Protein AF-A0A135VMW1-F1 (afdb_monomer_lite)

Structure (mmCIF, N/CA/C/O backbone):
data_AF-A0A135VMW1-F1
#
_entry.id   AF-A0A135VMW1-F1
#
loop_
_atom_site.group_PDB
_atom_site.id
_atom_site.type_symbol
_atom_site.label_atom_id
_atom_site.label_alt_id
_atom_site.label_comp_id
_atom_site.label_asym_id
_atom_site.label_entity_id
_atom_site.label_seq_id
_atom_site.pdbx_PDB_ins_code
_atom_site.Cartn_x
_atom_site.Cartn_y
_atom_site.Cartn_z
_atom_site.occupancy
_atom_site.B_iso_or_equiv
_atom_site.auth_seq_id
_atom_site.auth_comp_id
_atom_site.auth_asym_id
_atom_site.auth_atom_id
_atom_site.pdbx_PDB_model_num
ATOM 1 N N . MET A 1 1 ? 8.108 30.222 -3.211 1.00 45.97 1 MET A N 1
ATOM 2 C CA . MET A 1 1 ? 7.448 31.534 -3.370 1.00 45.97 1 MET A CA 1
ATOM 3 C C . MET A 1 1 ? 8.088 32.560 -2.421 1.00 45.97 1 MET A C 1
ATOM 5 O O . MET A 1 1 ? 7.438 32.997 -1.490 1.00 45.97 1 MET A O 1
ATOM 9 N N . ILE A 1 2 ? 9.378 32.890 -2.606 1.00 45.50 2 ILE A N 1
ATOM 10 C CA . ILE A 1 2 ? 10.093 33.944 -1.833 1.00 45.50 2 ILE A CA 1
ATOM 11 C C . ILE A 1 2 ? 11.078 34.734 -2.731 1.00 45.50 2 ILE A C 1
ATOM 13 O O . ILE A 1 2 ? 11.345 35.900 -2.481 1.00 45.50 2 ILE A O 1
ATOM 17 N N . VAL A 1 3 ? 11.539 34.173 -3.856 1.00 48.97 3 VAL A N 1
ATOM 18 C CA . VAL A 1 3 ? 12.518 34.839 -4.747 1.00 48.97 3 VAL A CA 1
ATOM 19 C C . VAL A 1 3 ? 11.917 35.987 -5.585 1.00 48.97 3 VAL A C 1
ATOM 21 O O . VAL A 1 3 ? 12.643 36.843 -6.074 1.00 48.97 3 VAL A O 1
ATOM 24 N N . ALA A 1 4 ? 10.589 36.066 -5.714 1.00 48.94 4 ALA A N 1
ATOM 25 C CA . ALA A 1 4 ? 9.924 37.081 -6.540 1.00 48.94 4 ALA A CA 1
ATOM 26 C C . ALA A 1 4 ? 9.777 38.464 -5.870 1.00 48.94 4 ALA A C 1
ATOM 28 O O . ALA A 1 4 ? 9.362 39.408 -6.533 1.00 48.94 4 ALA A O 1
ATOM 29 N N . LEU A 1 5 ? 10.104 38.606 -4.579 1.00 48.31 5 LEU A N 1
ATOM 30 C CA . LEU A 1 5 ? 9.781 39.821 -3.821 1.00 48.31 5 LEU A CA 1
ATOM 31 C C . LEU A 1 5 ? 10.887 40.901 -3.827 1.00 48.31 5 LEU A C 1
ATOM 33 O O . LEU A 1 5 ? 10.679 41.953 -3.237 1.00 48.31 5 LEU A O 1
ATOM 37 N N . ILE A 1 6 ? 12.056 40.677 -4.457 1.00 52.91 6 ILE A N 1
ATOM 38 C CA . ILE A 1 6 ? 13.239 41.554 -4.252 1.00 52.91 6 ILE A CA 1
ATOM 39 C C . ILE A 1 6 ? 13.771 42.267 -5.518 1.00 52.91 6 ILE A C 1
ATOM 41 O O . ILE A 1 6 ? 14.641 43.120 -5.400 1.00 52.91 6 ILE A O 1
ATOM 45 N N . ALA A 1 7 ? 13.254 42.048 -6.732 1.00 50.94 7 ALA A N 1
ATOM 46 C CA . ALA A 1 7 ? 13.868 42.667 -7.925 1.00 50.94 7 ALA A CA 1
ATOM 47 C C . ALA A 1 7 ? 12.869 43.332 -8.891 1.00 50.94 7 ALA A C 1
ATOM 49 O O . ALA A 1 7 ? 12.600 42.784 -9.959 1.00 50.94 7 ALA A O 1
ATOM 50 N N . PRO A 1 8 ? 12.350 44.538 -8.591 1.00 49.66 8 PRO A N 1
ATOM 51 C CA . PRO A 1 8 ? 11.432 45.253 -9.476 1.00 49.66 8 PRO A CA 1
ATOM 52 C C . PRO A 1 8 ? 12.152 46.022 -10.607 1.00 49.66 8 PRO A C 1
ATOM 54 O O . PRO A 1 8 ? 11.730 47.119 -10.956 1.00 49.66 8 PRO A O 1
ATOM 57 N N . GLY A 1 9 ? 13.249 45.507 -11.187 1.00 54.25 9 GLY A N 1
ATOM 58 C CA . GLY A 1 9 ? 14.048 46.349 -12.094 1.00 54.25 9 GLY A CA 1
ATOM 59 C C . GLY A 1 9 ? 15.089 45.721 -13.019 1.00 54.25 9 GLY A C 1
ATOM 60 O O . GLY A 1 9 ? 15.907 46.469 -13.542 1.00 54.25 9 GLY A O 1
ATOM 61 N N . ILE A 1 10 ? 15.100 44.403 -13.261 1.00 57.44 10 ILE A N 1
ATOM 62 C CA . ILE A 1 10 ? 16.046 43.812 -14.230 1.00 57.44 10 ILE A CA 1
ATOM 63 C C . ILE A 1 10 ? 15.270 43.282 -15.448 1.00 57.44 10 ILE A C 1
ATOM 65 O O . ILE A 1 10 ? 14.744 42.168 -15.390 1.00 57.44 10 ILE A O 1
ATOM 69 N N . PRO A 1 11 ? 15.196 44.039 -16.562 1.00 57.66 11 PRO A N 1
ATOM 70 C CA . PRO A 1 11 ? 14.411 43.664 -17.743 1.00 57.66 11 PRO A CA 1
ATOM 71 C C . PRO A 1 11 ? 14.854 42.330 -18.362 1.00 57.66 11 PRO A C 1
ATOM 73 O O . PRO A 1 11 ? 14.041 41.647 -18.970 1.00 57.66 11 PRO A O 1
ATOM 76 N N . LEU A 1 12 ? 16.102 41.903 -18.133 1.00 56.31 12 LEU A N 1
ATOM 77 C CA . LEU A 1 12 ? 16.615 40.602 -18.577 1.00 56.31 12 LEU A CA 1
ATOM 78 C C . LEU A 1 12 ? 15.884 39.405 -17.940 1.00 56.31 12 LEU A C 1
ATOM 80 O O . LEU A 1 12 ? 15.684 38.386 -18.598 1.00 56.31 12 LEU A O 1
ATOM 84 N N . ILE A 1 13 ? 15.480 39.512 -16.669 1.00 56.78 13 ILE A N 1
ATOM 85 C CA . ILE A 1 13 ? 14.838 38.404 -15.944 1.00 56.78 13 ILE A CA 1
ATOM 86 C C . ILE A 1 13 ? 13.433 38.161 -16.500 1.00 56.78 13 ILE A C 1
ATOM 88 O O . ILE A 1 13 ? 13.053 37.011 -16.698 1.00 56.78 13 ILE A O 1
ATOM 92 N N . GLY A 1 14 ? 12.693 39.223 -16.833 1.00 58.22 14 GLY A N 1
ATOM 93 C CA . GLY A 1 14 ? 11.366 39.115 -17.445 1.00 58.22 14 GLY A CA 1
ATOM 94 C C . GLY A 1 14 ? 11.384 38.440 -18.820 1.00 58.22 14 GLY A C 1
ATOM 95 O O . GLY A 1 14 ? 10.471 37.685 -19.139 1.00 58.22 14 GLY A O 1
ATOM 96 N N . THR A 1 15 ? 12.443 38.648 -19.608 1.00 63.88 15 THR A N 1
ATOM 97 C CA . THR A 1 15 ? 12.572 38.066 -20.955 1.00 63.88 15 THR A CA 1
ATOM 98 C C . THR A 1 15 ? 13.029 36.608 -20.933 1.00 63.88 15 THR A C 1
ATOM 100 O O . THR A 1 15 ? 12.641 35.835 -21.803 1.00 63.88 15 THR A O 1
ATOM 103 N N . ILE A 1 16 ? 13.850 36.216 -19.952 1.00 65.31 16 ILE A N 1
ATOM 104 C CA . ILE A 1 16 ? 14.444 34.869 -19.870 1.00 65.31 16 ILE A CA 1
ATOM 105 C C . ILE A 1 16 ? 13.581 33.919 -19.017 1.00 65.31 16 ILE A C 1
ATOM 107 O O . ILE A 1 16 ? 13.552 32.711 -19.266 1.00 65.31 16 ILE A O 1
ATOM 111 N N . ALA A 1 17 ? 12.820 34.450 -18.053 1.00 63.28 17 ALA A N 1
ATOM 112 C CA . ALA A 1 17 ? 11.949 33.673 -17.168 1.00 63.28 17 ALA A CA 1
ATOM 113 C C . ALA A 1 17 ? 10.964 32.722 -17.885 1.00 63.28 17 ALA A C 1
ATOM 115 O O . ALA A 1 17 ? 10.832 31.589 -17.418 1.00 63.2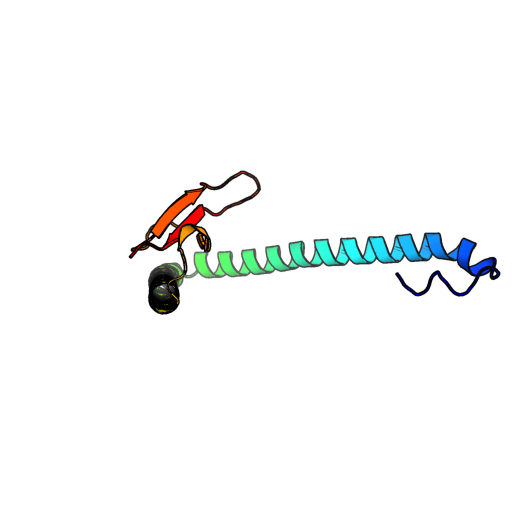8 17 ALA A O 1
ATOM 116 N N . PRO A 1 18 ? 10.313 33.088 -19.010 1.00 71.31 18 PRO A N 1
ATOM 117 C CA . PRO A 1 18 ? 9.408 32.181 -19.718 1.00 71.31 18 PRO A CA 1
ATOM 118 C C . PRO A 1 18 ? 10.132 30.942 -20.259 1.00 71.31 18 PRO A C 1
ATOM 120 O O . PRO A 1 18 ? 9.629 29.827 -20.148 1.00 71.31 18 PRO A O 1
ATOM 123 N N . TYR A 1 19 ? 11.348 31.116 -20.782 1.00 75.88 19 TYR A N 1
ATOM 124 C CA . TYR A 1 19 ? 12.148 30.019 -21.327 1.00 75.88 19 TYR A CA 1
ATOM 125 C C . TYR A 1 19 ? 12.639 29.074 -20.226 1.00 75.88 19 TYR A C 1
ATOM 127 O O . TYR A 1 19 ? 12.559 27.856 -20.379 1.00 75.88 19 TYR A O 1
ATOM 135 N N . ILE A 1 20 ? 13.069 29.619 -19.083 1.00 74.44 20 ILE A N 1
ATOM 136 C CA . ILE A 1 20 ? 13.451 28.817 -17.910 1.00 74.44 20 ILE A CA 1
ATOM 137 C C . ILE A 1 20 ? 12.252 28.011 -17.396 1.00 74.44 20 ILE A C 1
ATOM 139 O O . ILE A 1 20 ? 12.392 26.838 -17.053 1.00 74.44 20 ILE A O 1
ATOM 143 N N . MET A 1 21 ? 11.062 28.615 -17.383 1.00 70.75 21 MET A N 1
ATOM 144 C CA . MET A 1 21 ? 9.834 27.958 -16.942 1.00 70.75 21 MET A CA 1
ATOM 145 C C . MET A 1 21 ? 9.455 26.781 -17.852 1.00 70.75 21 MET A C 1
ATOM 147 O O . MET A 1 21 ? 9.112 25.712 -17.351 1.00 70.75 21 MET A O 1
ATOM 151 N N . ILE A 1 22 ? 9.590 26.939 -19.173 1.00 77.12 22 ILE A N 1
ATOM 152 C CA . ILE A 1 22 ? 9.347 25.868 -20.152 1.00 77.12 22 ILE A CA 1
ATOM 153 C C . ILE A 1 22 ? 10.326 24.706 -19.948 1.00 77.12 22 ILE A C 1
ATOM 155 O O . ILE A 1 22 ? 9.908 23.549 -19.918 1.00 77.12 22 ILE A O 1
ATOM 159 N N . VAL A 1 23 ? 11.616 24.995 -19.761 1.00 78.81 23 VAL A N 1
ATOM 160 C CA . VAL A 1 23 ? 12.639 23.960 -19.536 1.00 78.81 23 VAL A CA 1
ATOM 161 C C . VAL A 1 23 ? 12.398 23.219 -18.220 1.00 78.81 23 VAL A C 1
ATOM 163 O O . VAL A 1 23 ? 12.452 21.990 -18.190 1.00 78.81 23 VAL A O 1
ATOM 166 N N . ALA A 1 24 ? 12.071 23.937 -17.142 1.00 72.81 24 ALA A N 1
ATOM 167 C CA . ALA A 1 24 ? 11.750 23.331 -15.852 1.00 72.81 24 ALA A CA 1
ATOM 168 C C . ALA A 1 24 ? 10.501 22.435 -15.931 1.00 72.81 24 ALA A C 1
ATOM 170 O O . ALA A 1 24 ? 10.489 21.331 -15.385 1.00 72.81 24 ALA A O 1
ATOM 171 N N . PHE A 1 25 ? 9.471 22.873 -16.658 1.00 77.12 25 PHE A N 1
ATOM 172 C CA . PHE A 1 25 ? 8.253 22.096 -16.872 1.00 77.12 25 PHE A CA 1
ATOM 173 C C . PHE A 1 25 ? 8.509 20.841 -17.720 1.00 77.12 25 PHE A C 1
ATOM 175 O O . PHE A 1 25 ? 8.046 19.754 -17.374 1.00 77.12 25 PHE A O 1
ATOM 182 N N . ALA A 1 26 ? 9.312 20.955 -18.780 1.00 76.81 26 ALA A N 1
ATOM 183 C CA . ALA A 1 26 ? 9.716 19.819 -19.604 1.00 76.81 26 ALA A CA 1
ATOM 184 C C . ALA A 1 26 ? 10.539 18.796 -18.802 1.00 76.81 26 ALA A C 1
ATOM 186 O O . ALA A 1 26 ? 10.264 17.600 -18.868 1.00 76.81 26 ALA A O 1
ATOM 187 N N . ALA A 1 27 ? 11.493 19.253 -17.987 1.00 77.38 27 ALA A N 1
ATOM 188 C CA . ALA A 1 27 ? 12.281 18.387 -17.113 1.00 77.38 27 ALA A CA 1
ATOM 189 C C . ALA A 1 27 ? 11.406 17.661 -16.077 1.00 77.38 27 ALA A C 1
ATOM 191 O O . ALA A 1 27 ? 11.590 16.467 -15.839 1.00 77.38 27 ALA A O 1
ATOM 192 N N . MET A 1 28 ? 10.412 18.349 -15.508 1.00 76.44 28 MET A N 1
ATOM 193 C CA . MET A 1 28 ? 9.438 17.752 -14.592 1.00 76.44 28 MET A CA 1
ATOM 194 C C . MET A 1 28 ? 8.611 16.653 -15.277 1.00 76.44 28 MET A C 1
ATOM 196 O O . MET A 1 28 ? 8.458 15.566 -14.719 1.00 76.44 28 MET A O 1
ATOM 200 N N . ILE A 1 29 ? 8.116 16.902 -16.495 1.00 75.94 29 ILE A N 1
ATOM 201 C CA . ILE A 1 29 ? 7.363 15.912 -17.281 1.00 75.94 29 ILE A CA 1
ATOM 202 C C . ILE A 1 29 ? 8.240 14.705 -17.624 1.00 75.94 29 ILE A C 1
ATOM 204 O O . ILE A 1 29 ? 7.810 13.568 -17.443 1.00 75.94 29 ILE A O 1
ATOM 208 N N . ILE A 1 30 ? 9.478 14.928 -18.067 1.00 74.44 30 ILE A N 1
ATOM 209 C CA . ILE A 1 30 ? 10.424 13.850 -18.383 1.00 74.44 30 ILE A CA 1
ATOM 210 C C . ILE A 1 30 ? 10.752 13.030 -17.129 1.00 74.44 30 ILE A C 1
ATOM 212 O O . ILE A 1 30 ? 10.799 11.806 -17.208 1.00 74.44 30 ILE A O 1
ATOM 216 N N . GLY A 1 31 ? 10.916 13.663 -15.964 1.00 65.19 31 GLY A N 1
ATOM 217 C CA . GLY A 1 31 ? 11.118 12.959 -14.694 1.00 65.19 31 GLY A CA 1
ATOM 218 C C . GLY A 1 31 ? 9.916 12.094 -14.294 1.00 65.19 31 GLY A C 1
ATOM 219 O O . GLY A 1 31 ? 10.082 10.937 -13.902 1.00 65.19 31 GLY A O 1
ATOM 220 N N . LEU A 1 32 ? 8.699 12.621 -14.459 1.00 69.00 32 LEU A N 1
ATOM 221 C CA . LEU A 1 32 ? 7.449 11.891 -14.220 1.00 69.00 32 LEU A CA 1
ATOM 222 C C . LEU A 1 32 ? 7.292 10.691 -15.164 1.00 69.00 32 LEU A C 1
ATOM 224 O O . LEU A 1 32 ? 7.015 9.578 -14.714 1.00 69.00 32 LEU A O 1
ATOM 228 N N . LEU A 1 33 ? 7.520 10.896 -16.462 1.00 68.88 33 LEU A N 1
ATOM 229 C CA . LEU A 1 33 ? 7.430 9.846 -17.478 1.00 68.88 33 LEU A CA 1
ATOM 230 C C . LEU A 1 33 ? 8.559 8.816 -17.346 1.00 68.88 33 LEU A C 1
ATOM 232 O O . LEU A 1 33 ? 8.327 7.622 -17.524 1.00 68.88 33 LEU A O 1
ATOM 236 N N . GLY A 1 34 ? 9.765 9.248 -16.975 1.00 67.12 34 GLY A N 1
ATOM 237 C CA . GLY A 1 34 ? 10.914 8.378 -16.732 1.00 67.12 34 GLY A CA 1
ATOM 238 C C . GLY A 1 34 ? 10.649 7.384 -15.605 1.00 67.12 34 GLY A C 1
ATOM 239 O O . GLY A 1 34 ? 10.916 6.193 -15.761 1.00 67.12 34 GLY A O 1
ATOM 240 N N . ARG A 1 35 ? 10.019 7.835 -14.512 1.00 61.00 35 ARG A N 1
ATOM 241 C CA . ARG A 1 35 ? 9.576 6.949 -13.424 1.00 61.00 35 ARG A CA 1
ATOM 242 C C . ARG A 1 35 ? 8.583 5.892 -13.917 1.00 61.00 35 ARG A C 1
ATOM 244 O O . ARG A 1 35 ? 8.662 4.742 -13.492 1.00 61.00 35 ARG A O 1
ATOM 251 N N . PHE A 1 36 ? 7.695 6.261 -14.839 1.00 64.94 36 PHE A N 1
ATOM 252 C CA . PHE A 1 36 ? 6.707 5.351 -15.419 1.00 64.94 36 PHE A CA 1
ATOM 253 C C . PHE A 1 36 ? 7.351 4.304 -16.343 1.00 64.94 36 PHE A C 1
ATOM 255 O O . PHE A 1 36 ? 7.064 3.115 -16.227 1.00 64.94 36 PHE A O 1
ATOM 262 N N . LEU A 1 37 ? 8.270 4.721 -17.220 1.00 67.31 37 LEU A N 1
ATOM 263 C CA . LEU A 1 37 ? 8.949 3.828 -18.168 1.00 67.31 37 LEU A CA 1
ATOM 264 C C . LEU A 1 37 ? 9.924 2.868 -17.478 1.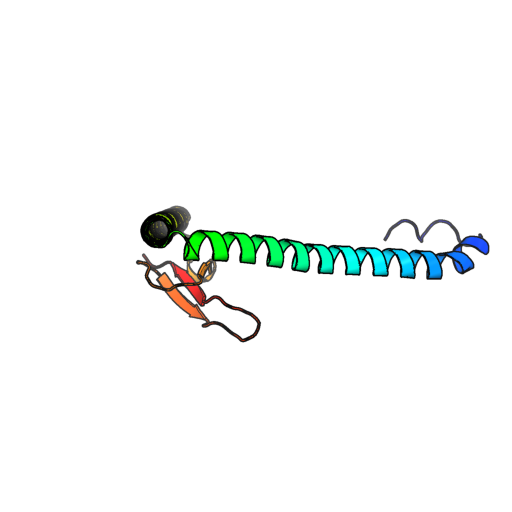00 67.31 37 LEU A C 1
ATOM 266 O O . LEU A 1 37 ? 9.957 1.681 -17.807 1.00 67.31 37 LEU A O 1
ATOM 270 N N . ILE A 1 38 ? 10.696 3.363 -16.508 1.00 66.81 38 ILE A N 1
ATOM 271 C CA . ILE A 1 38 ? 11.617 2.536 -15.721 1.00 66.81 38 ILE A CA 1
ATOM 272 C C . ILE A 1 38 ? 10.817 1.549 -14.868 1.00 66.81 38 ILE A C 1
ATOM 274 O O . ILE A 1 38 ? 11.120 0.357 -14.880 1.00 66.81 38 ILE A O 1
ATOM 278 N N . GLY A 1 39 ? 9.744 2.012 -14.216 1.00 60.91 39 GLY A N 1
ATOM 279 C CA . GLY A 1 39 ? 8.829 1.149 -13.469 1.00 60.91 39 GLY A CA 1
ATOM 280 C C . GLY A 1 39 ? 8.226 0.046 -14.339 1.00 60.91 39 GLY A C 1
ATOM 281 O O . GLY A 1 39 ? 8.272 -1.120 -13.963 1.00 60.91 39 GLY A O 1
ATOM 282 N N . ALA A 1 40 ? 7.759 0.379 -15.546 1.00 69.38 40 ALA A N 1
ATOM 283 C CA . ALA A 1 40 ? 7.190 -0.590 -16.484 1.00 69.38 40 ALA A CA 1
ATOM 284 C C . ALA A 1 40 ? 8.214 -1.606 -17.020 1.00 69.38 40 ALA A C 1
ATOM 286 O O . ALA A 1 40 ? 7.846 -2.728 -17.368 1.00 69.38 40 ALA A O 1
ATOM 287 N N . ARG A 1 41 ? 9.494 -1.230 -17.131 1.00 73.06 41 ARG A N 1
ATOM 288 C CA . ARG A 1 41 ? 10.565 -2.156 -17.528 1.00 73.06 41 ARG A CA 1
ATOM 289 C C . ARG A 1 41 ? 10.932 -3.103 -16.390 1.00 73.06 41 ARG A C 1
ATOM 291 O O . ARG A 1 41 ? 11.096 -4.293 -16.628 1.00 73.06 41 ARG A O 1
ATOM 298 N N . ILE A 1 42 ? 11.022 -2.584 -15.167 1.00 67.00 42 ILE A N 1
ATOM 299 C CA . ILE A 1 42 ? 11.265 -3.393 -13.970 1.00 67.00 42 ILE A CA 1
ATOM 300 C C . ILE A 1 42 ? 10.109 -4.378 -13.763 1.00 67.00 42 ILE A C 1
ATOM 302 O O . ILE A 1 42 ? 10.365 -5.563 -13.599 1.00 67.00 42 ILE A O 1
ATOM 306 N N . ALA A 1 43 ? 8.858 -3.918 -13.860 1.00 63.03 43 ALA A N 1
ATOM 307 C CA . ALA A 1 43 ? 7.675 -4.771 -13.74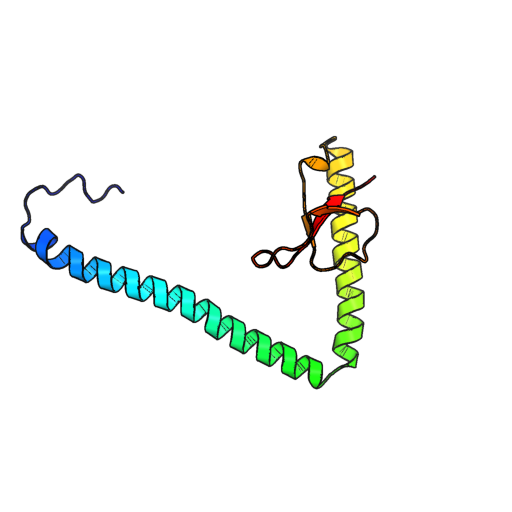6 1.00 63.03 43 ALA A CA 1
ATOM 308 C C . ALA A 1 43 ? 7.692 -5.922 -14.764 1.00 63.03 43 ALA A C 1
ATOM 310 O O . ALA A 1 43 ? 7.529 -7.069 -14.372 1.00 63.03 43 ALA A O 1
ATOM 311 N N . ARG A 1 44 ? 8.004 -5.640 -16.038 1.00 74.88 44 ARG A N 1
ATOM 312 C CA . ARG A 1 44 ? 8.134 -6.676 -17.078 1.00 74.88 44 ARG A CA 1
ATOM 313 C C . ARG A 1 44 ? 9.244 -7.687 -16.802 1.00 74.88 44 ARG A C 1
ATOM 315 O O . ARG A 1 44 ? 9.072 -8.868 -17.069 1.00 74.88 44 ARG A O 1
ATOM 322 N N . ASN A 1 45 ? 10.383 -7.240 -16.278 1.00 70.50 45 ASN A N 1
ATOM 323 C CA . ASN A 1 45 ? 11.472 -8.152 -15.923 1.00 70.50 45 ASN A CA 1
ATOM 324 C C . ASN A 1 45 ? 11.089 -9.052 -14.741 1.00 70.50 45 ASN A C 1
ATOM 326 O O . ASN A 1 45 ? 11.453 -10.223 -14.720 1.00 70.50 45 ASN A O 1
ATOM 330 N N . ILE A 1 46 ? 10.361 -8.500 -13.768 1.00 66.81 46 ILE A N 1
ATOM 331 C CA . ILE A 1 46 ? 9.834 -9.251 -12.628 1.00 66.81 46 ILE A CA 1
ATOM 332 C C . ILE A 1 46 ? 8.819 -10.293 -13.117 1.00 66.81 46 ILE A C 1
ATOM 334 O O . ILE A 1 46 ? 8.929 -11.458 -12.754 1.00 66.81 46 ILE A O 1
ATOM 338 N N . GLU A 1 47 ? 7.881 -9.892 -13.973 1.00 71.00 47 GLU A N 1
ATOM 339 C CA . GLU A 1 47 ? 6.864 -10.769 -14.564 1.00 71.00 47 GLU A CA 1
ATOM 340 C C . GLU A 1 47 ? 7.508 -11.915 -15.358 1.00 71.00 47 GLU A C 1
ATOM 342 O O . GLU A 1 47 ? 7.266 -13.079 -15.062 1.00 71.00 47 GLU A O 1
ATOM 347 N N . SER A 1 48 ? 8.461 -11.602 -16.243 1.00 79.31 48 SER A N 1
ATOM 348 C CA . SER A 1 48 ? 9.198 -12.607 -17.020 1.00 79.31 48 SER A CA 1
ATOM 349 C C . SER A 1 48 ? 9.999 -13.591 -16.161 1.00 79.31 48 SER A C 1
ATOM 351 O O . SER A 1 48 ? 10.192 -14.734 -16.571 1.00 79.31 48 SER A O 1
ATOM 353 N N . TYR A 1 49 ? 10.504 -13.163 -15.001 1.00 71.81 49 TYR A N 1
ATOM 354 C CA . TYR A 1 49 ? 11.199 -14.053 -14.072 1.00 71.81 49 TYR A CA 1
ATOM 355 C C . TYR A 1 49 ? 10.230 -15.034 -13.402 1.00 71.81 49 TYR A C 1
ATOM 357 O O . TYR A 1 49 ? 10.572 -16.205 -13.234 1.00 71.81 49 TYR A O 1
ATOM 365 N N . PHE A 1 50 ? 9.030 -14.570 -13.041 1.00 66.38 50 PHE A N 1
ATOM 366 C CA . PHE A 1 50 ? 8.004 -15.407 -12.420 1.00 66.38 50 PHE A CA 1
ATOM 367 C C . PHE A 1 50 ? 7.339 -16.359 -13.416 1.00 66.38 50 PHE A C 1
ATOM 369 O O . PHE A 1 50 ? 7.149 -17.522 -13.072 1.00 66.38 50 PHE A O 1
ATOM 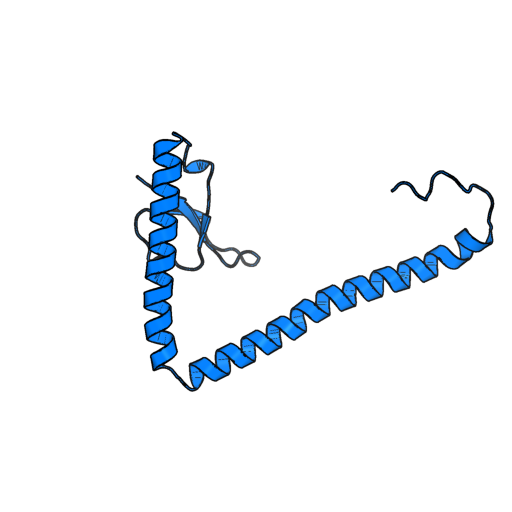376 N N . ASP A 1 51 ? 7.116 -15.936 -14.662 1.00 75.75 51 ASP A N 1
ATOM 377 C CA . ASP A 1 51 ? 6.663 -16.828 -15.741 1.00 75.75 51 ASP A CA 1
ATOM 378 C C . ASP A 1 51 ? 7.631 -18.002 -15.954 1.00 75.75 51 ASP A C 1
ATOM 380 O O . ASP A 1 51 ? 7.220 -19.130 -16.224 1.00 75.75 51 ASP A O 1
ATOM 384 N N . ALA A 1 52 ? 8.935 -17.748 -15.807 1.00 80.69 52 ALA A N 1
ATOM 385 C CA . ALA A 1 52 ? 9.970 -18.768 -15.927 1.00 80.69 52 ALA A CA 1
ATOM 386 C C . ALA A 1 52 ? 10.128 -19.647 -14.668 1.00 80.69 52 ALA A C 1
ATOM 388 O O . ALA A 1 52 ? 10.745 -20.707 -14.755 1.00 80.69 52 ALA A O 1
ATOM 389 N N . ASN A 1 53 ? 9.603 -19.226 -13.509 1.00 75.31 53 ASN A N 1
ATOM 390 C CA . ASN A 1 53 ? 9.772 -19.902 -12.214 1.00 75.31 53 ASN A CA 1
ATOM 391 C C . ASN A 1 53 ? 8.444 -19.942 -11.424 1.00 75.31 53 ASN A C 1
ATOM 393 O O . ASN A 1 53 ? 8.319 -19.277 -10.389 1.00 75.31 53 ASN A O 1
ATOM 397 N N . PRO A 1 54 ? 7.449 -20.729 -11.870 1.00 70.94 54 PRO A N 1
ATOM 398 C CA . PRO A 1 54 ? 6.106 -20.735 -11.280 1.00 70.94 54 PRO A CA 1
ATOM 399 C C . PRO A 1 54 ? 6.070 -21.211 -9.816 1.00 70.94 54 PRO A C 1
ATOM 401 O O . PRO A 1 54 ? 5.252 -20.734 -9.031 1.00 70.94 54 PRO A O 1
ATOM 404 N N . GLU A 1 55 ? 6.988 -22.090 -9.402 1.00 71.88 55 GLU A N 1
ATOM 405 C CA . GLU A 1 55 ? 7.109 -22.538 -8.002 1.00 71.88 55 GLU A CA 1
ATOM 406 C C . GLU A 1 55 ? 7.503 -21.387 -7.057 1.00 71.88 55 GLU A C 1
ATOM 408 O O . GLU A 1 55 ? 6.977 -21.270 -5.950 1.00 71.88 55 GLU A O 1
ATOM 413 N N . ALA A 1 56 ? 8.362 -20.470 -7.520 1.00 62.94 56 ALA A N 1
ATOM 414 C CA . ALA A 1 56 ? 8.758 -19.284 -6.759 1.00 62.94 56 ALA A CA 1
ATOM 415 C C . ALA A 1 56 ? 7.614 -18.264 -6.620 1.00 62.94 56 ALA A C 1
ATOM 417 O O . ALA A 1 56 ? 7.625 -17.442 -5.704 1.00 62.94 56 ALA A O 1
ATOM 418 N N . GLN A 1 57 ? 6.627 -18.299 -7.519 1.00 64.56 57 GLN A N 1
ATOM 419 C CA . GLN A 1 57 ? 5.448 -17.442 -7.448 1.00 64.56 57 GLN A CA 1
ATOM 420 C C . GLN A 1 57 ? 4.465 -17.926 -6.374 1.00 64.56 57 GLN A C 1
ATOM 422 O O . GLN A 1 57 ? 3.934 -17.102 -5.634 1.00 64.56 57 GLN A O 1
ATOM 427 N N . GLN A 1 58 ? 4.254 -19.241 -6.255 1.00 62.88 58 GLN A N 1
ATOM 428 C CA . GLN A 1 58 ? 3.326 -19.820 -5.274 1.00 62.88 58 GLN A CA 1
ATOM 429 C C . GLN A 1 58 ? 3.821 -19.632 -3.837 1.00 62.88 58 GLN A C 1
ATOM 431 O O . GLN A 1 58 ? 3.102 -19.053 -3.024 1.00 62.88 58 GLN A O 1
ATOM 436 N N . LEU A 1 59 ? 5.079 -20.001 -3.561 1.00 59.56 59 LEU A N 1
ATOM 437 C CA . LEU A 1 59 ? 5.700 -19.837 -2.238 1.00 59.56 59 LEU A CA 1
ATOM 438 C C . LEU A 1 59 ? 5.646 -18.381 -1.758 1.00 59.56 59 LEU A C 1
ATOM 440 O O . LEU A 1 59 ? 5.317 -18.095 -0.611 1.00 59.56 59 LEU A O 1
ATOM 444 N N . ARG A 1 60 ? 5.891 -17.432 -2.666 1.00 68.00 60 ARG A N 1
ATOM 445 C CA . ARG A 1 60 ? 5.916 -16.008 -2.330 1.00 68.00 60 ARG A CA 1
ATOM 446 C C . ARG A 1 60 ? 4.527 -15.418 -2.091 1.00 68.00 60 ARG A C 1
ATOM 448 O O . ARG A 1 60 ? 4.424 -14.436 -1.364 1.00 68.00 60 ARG A O 1
ATOM 455 N N . ILE A 1 61 ? 3.473 -15.956 -2.708 1.00 70.50 61 ILE A N 1
ATOM 456 C CA . ILE A 1 61 ? 2.096 -15.493 -2.469 1.00 70.50 61 ILE A CA 1
ATOM 457 C C . ILE A 1 61 ? 1.640 -15.900 -1.068 1.00 70.50 61 ILE A 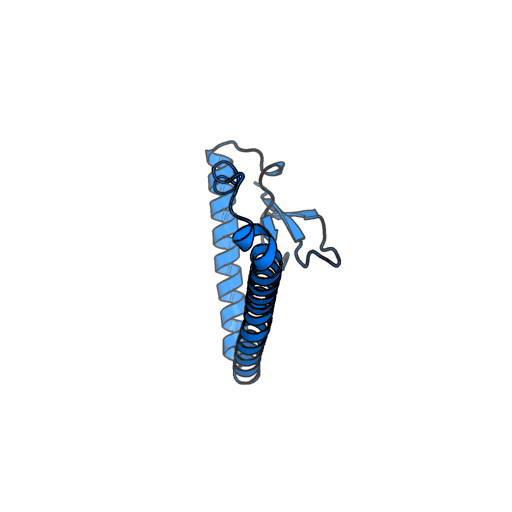C 1
ATOM 459 O O . ILE A 1 61 ? 1.045 -15.075 -0.377 1.00 70.50 61 ILE A O 1
ATOM 463 N N . GLU A 1 62 ? 1.952 -17.124 -0.640 1.00 76.62 62 GLU A N 1
ATOM 464 C CA . GLU A 1 62 ? 1.652 -17.605 0.714 1.00 76.62 62 GLU A CA 1
ATOM 465 C C . GLU A 1 62 ? 2.443 -16.820 1.766 1.00 76.62 62 GLU A C 1
ATOM 467 O O . GLU A 1 62 ? 1.847 -16.223 2.659 1.00 76.62 62 GLU A O 1
ATOM 472 N N . GLU A 1 63 ? 3.762 -16.682 1.592 1.00 76.06 63 GLU A N 1
ATOM 473 C CA . GLU A 1 63 ? 4.597 -15.877 2.496 1.00 76.06 63 GLU A CA 1
ATOM 474 C C . GLU A 1 63 ? 4.131 -14.416 2.570 1.00 76.06 63 GLU A C 1
ATOM 476 O O . GLU A 1 63 ? 4.061 -13.818 3.644 1.00 76.06 63 GLU A O 1
ATOM 481 N N . LEU A 1 64 ? 3.786 -13.813 1.427 1.00 78.19 64 LEU A N 1
ATOM 482 C CA . LEU A 1 64 ? 3.299 -12.436 1.390 1.00 78.19 64 LEU A CA 1
ATOM 483 C C . LEU A 1 64 ? 1.938 -12.302 2.077 1.00 78.19 64 LEU A C 1
ATOM 485 O O . LEU A 1 64 ? 1.687 -11.295 2.741 1.00 78.19 64 LEU A O 1
ATOM 489 N N . ARG A 1 65 ? 1.061 -13.299 1.925 1.00 84.94 65 ARG A N 1
ATOM 490 C CA . ARG A 1 65 ? -0.226 -13.341 2.618 1.00 84.94 65 ARG A CA 1
ATOM 491 C C . ARG A 1 65 ? -0.016 -13.358 4.128 1.00 84.94 65 ARG A C 1
ATOM 493 O O . ARG A 1 65 ? -0.628 -12.537 4.808 1.00 84.94 65 ARG A O 1
ATOM 500 N N . ASP A 1 66 ? 0.868 -14.215 4.624 1.00 85.94 66 ASP A N 1
ATOM 501 C CA . ASP A 1 66 ? 1.159 -14.335 6.054 1.00 85.94 66 ASP A CA 1
ATOM 502 C C . ASP A 1 66 ? 1.751 -13.046 6.626 1.00 85.94 66 ASP A C 1
ATOM 504 O O . ASP A 1 66 ? 1.340 -12.587 7.693 1.00 85.94 66 ASP A O 1
ATOM 508 N N . VAL A 1 67 ? 2.658 -12.399 5.886 1.00 80.31 67 VAL A N 1
ATOM 509 C CA . VAL A 1 67 ? 3.212 -11.097 6.282 1.00 80.31 67 VAL A CA 1
ATOM 510 C C . VAL A 1 67 ? 2.110 -10.042 6.371 1.00 80.31 67 VAL A C 1
ATOM 512 O O . VAL A 1 67 ? 2.031 -9.323 7.367 1.00 80.31 67 VAL A O 1
ATOM 515 N N . ILE A 1 68 ? 1.230 -9.954 5.370 1.00 83.00 68 ILE A N 1
ATOM 516 C CA . ILE A 1 68 ? 0.125 -8.985 5.381 1.00 83.00 68 ILE A CA 1
ATOM 517 C C . ILE A 1 68 ? -0.850 -9.285 6.529 1.00 83.00 68 ILE A C 1
ATOM 519 O O . ILE A 1 68 ? -1.269 -8.356 7.220 1.00 83.00 68 ILE A O 1
ATOM 523 N N . GLN A 1 69 ? -1.164 -10.556 6.790 1.00 92.25 69 GLN A N 1
ATOM 524 C CA . GLN A 1 69 ? -1.999 -10.952 7.926 1.00 92.25 69 GLN A CA 1
ATOM 525 C C . GLN A 1 69 ? -1.354 -10.568 9.266 1.00 92.25 69 GLN A C 1
ATOM 527 O O . GLN A 1 69 ? -2.038 -10.062 10.158 1.00 92.25 69 GLN A O 1
ATOM 532 N N . GLY A 1 70 ? -0.038 -10.749 9.398 1.00 86.69 70 GLY A N 1
ATOM 533 C CA . GLY A 1 70 ? 0.740 -10.281 10.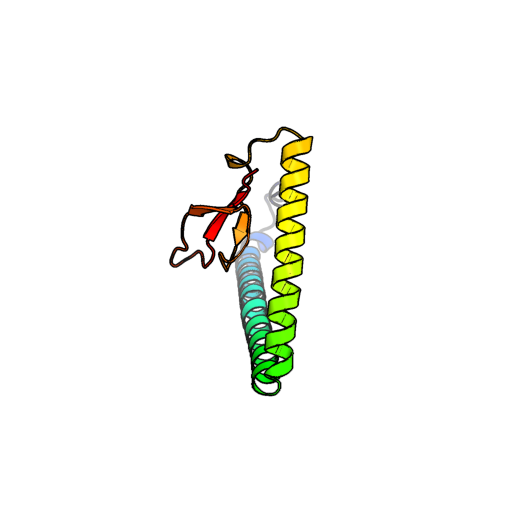544 1.00 86.69 70 GLY A CA 1
ATOM 534 C C . GLY A 1 70 ? 0.601 -8.773 10.756 1.00 86.69 70 GLY A C 1
ATOM 535 O O . GLY A 1 70 ? 0.257 -8.337 11.853 1.00 86.69 70 GLY A O 1
ATOM 536 N N . MET A 1 71 ? 0.751 -7.981 9.692 1.00 86.06 71 MET A N 1
ATOM 537 C CA . MET A 1 71 ? 0.590 -6.522 9.752 1.00 86.06 71 MET A CA 1
ATOM 538 C C . MET A 1 71 ? -0.838 -6.096 10.133 1.00 86.06 71 MET A C 1
ATOM 540 O O . MET A 1 71 ? -1.011 -5.150 10.900 1.00 86.06 71 MET A O 1
ATOM 544 N N . ILE A 1 72 ? -1.869 -6.789 9.634 1.00 90.62 72 ILE A N 1
ATOM 545 C CA . ILE A 1 72 ? -3.270 -6.539 10.020 1.00 90.62 72 ILE A CA 1
ATOM 546 C C . ILE A 1 72 ? -3.468 -6.812 11.515 1.00 90.62 72 ILE A C 1
ATOM 548 O O . ILE A 1 72 ? -4.093 -6.011 12.212 1.00 90.62 72 ILE A O 1
ATOM 552 N N . ASN A 1 73 ? -2.905 -7.908 12.027 1.00 92.50 73 ASN A N 1
ATOM 553 C CA . ASN A 1 73 ? -3.000 -8.267 13.440 1.00 92.50 73 ASN A CA 1
ATOM 554 C C . ASN A 1 73 ? -2.281 -7.258 14.347 1.00 92.50 73 ASN A C 1
ATOM 556 O O . ASN A 1 73 ? -2.825 -6.886 15.387 1.00 92.50 73 ASN A O 1
ATOM 560 N N . GLU A 1 74 ? -1.099 -6.783 13.950 1.00 86.31 74 GLU A N 1
ATOM 561 C CA . GLU A 1 74 ? -0.382 -5.723 14.666 1.00 86.31 74 GLU A CA 1
ATOM 562 C C . GLU A 1 74 ? -1.180 -4.419 14.677 1.00 86.31 74 GLU A C 1
ATOM 564 O O . GLU A 1 74 ? -1.363 -3.819 15.735 1.00 86.31 74 GLU A O 1
ATOM 569 N N . LEU A 1 75 ? -1.725 -4.007 13.527 1.00 88.38 75 LEU A N 1
ATOM 570 C CA . LEU A 1 75 ? -2.567 -2.816 13.442 1.00 88.38 75 LEU A CA 1
ATOM 571 C C . LEU A 1 75 ? -3.795 -2.941 14.347 1.00 88.38 75 LEU A C 1
ATOM 573 O O . LEU A 1 75 ? -4.119 -2.005 15.076 1.00 88.38 75 LEU A O 1
ATOM 577 N N . ARG A 1 76 ? -4.447 -4.107 14.357 1.00 91.31 76 ARG A N 1
ATOM 578 C CA . ARG A 1 76 ? -5.558 -4.390 15.269 1.00 91.31 76 ARG A CA 1
ATOM 579 C C . ARG A 1 76 ? -5.140 -4.213 16.723 1.00 91.31 76 ARG A C 1
ATOM 581 O O . ARG A 1 76 ? -5.843 -3.568 17.492 1.00 91.31 76 ARG A O 1
ATOM 588 N N . GLN A 1 77 ? -4.003 -4.786 17.106 1.00 90.62 77 GLN A N 1
ATOM 589 C CA . GLN A 1 77 ? -3.505 -4.687 18.471 1.00 90.62 77 GLN A CA 1
ATOM 590 C C . GLN A 1 77 ? -3.202 -3.236 18.852 1.00 90.62 77 GLN A C 1
ATOM 592 O O . GLN A 1 77 ? -3.559 -2.819 19.951 1.00 90.62 77 GLN A O 1
ATOM 597 N N . ILE A 1 78 ? -2.596 -2.464 17.947 1.00 89.12 78 ILE A N 1
ATOM 598 C CA . ILE A 1 78 ? -2.323 -1.040 18.156 1.00 89.12 78 ILE A CA 1
ATOM 599 C C . ILE A 1 78 ? -3.630 -0.289 18.398 1.00 89.12 78 ILE A C 1
ATOM 601 O O . ILE A 1 78 ? -3.746 0.342 19.441 1.00 89.12 78 ILE A O 1
ATOM 605 N N . LEU A 1 79 ? -4.620 -0.424 17.507 1.00 90.19 79 LEU A N 1
ATOM 606 C CA . LEU A 1 79 ? -5.917 0.257 17.628 1.00 90.19 79 LEU A CA 1
ATOM 607 C C . LEU A 1 79 ? -6.666 -0.138 18.907 1.00 90.19 79 LEU A C 1
ATOM 609 O O . LEU A 1 79 ? -7.275 0.702 19.565 1.00 90.19 79 LEU A O 1
ATOM 613 N N . TYR A 1 80 ? -6.593 -1.414 19.293 1.00 91.38 80 TYR A N 1
ATOM 614 C CA . TYR A 1 80 ? -7.197 -1.899 20.532 1.00 91.38 80 TYR A CA 1
ATOM 615 C C . TYR A 1 80 ? -6.541 -1.272 21.770 1.00 91.38 80 TYR A C 1
ATOM 617 O O . TYR A 1 80 ? -7.231 -0.831 22.689 1.00 91.38 80 TYR A O 1
ATOM 625 N N . VAL A 1 81 ? -5.205 -1.216 21.801 1.00 93.00 81 VAL A N 1
ATOM 626 C CA . VAL A 1 81 ? -4.436 -0.665 22.927 1.00 93.00 81 VAL A CA 1
ATOM 627 C C . VAL A 1 81 ? -4.560 0.857 23.003 1.00 93.00 81 VAL A C 1
ATOM 629 O O . VAL A 1 81 ? -4.666 1.396 24.104 1.00 93.00 81 VAL A O 1
ATOM 632 N N . SER A 1 82 ? -4.572 1.551 21.863 1.00 89.19 82 SER A N 1
ATOM 633 C CA . SER A 1 82 ? -4.747 3.006 21.798 1.00 89.19 82 SER A CA 1
ATOM 634 C C . SER A 1 82 ? -6.199 3.453 21.993 1.00 89.19 82 SER A C 1
ATOM 636 O O . SER A 1 82 ? -6.436 4.647 22.160 1.00 89.19 82 SER A O 1
ATOM 638 N N . GLN A 1 83 ? -7.157 2.514 22.025 1.00 90.81 83 GLN A N 1
ATOM 639 C CA . GLN A 1 83 ? -8.601 2.785 22.054 1.00 90.81 83 GLN A CA 1
ATOM 640 C C . GLN A 1 83 ? -9.060 3.680 20.889 1.00 90.81 83 GLN A C 1
ATOM 642 O O . GLN A 1 83 ? -10.016 4.447 21.012 1.00 90.81 83 GLN A O 1
ATOM 647 N N . GLU A 1 84 ? -8.369 3.587 19.754 1.00 87.88 84 GLU A N 1
ATOM 648 C CA . GLU A 1 84 ? -8.699 4.327 18.541 1.00 87.88 84 GLU A CA 1
ATOM 649 C C . GLU A 1 84 ? -9.847 3.651 17.783 1.00 87.88 84 GLU A C 1
ATOM 651 O O . GLU A 1 84 ? -10.013 2.429 17.804 1.00 87.88 84 GLU A O 1
ATOM 656 N N . ASN A 1 85 ? -10.665 4.455 17.100 1.00 87.56 85 ASN A N 1
ATOM 657 C CA . ASN A 1 85 ? -11.816 3.956 16.356 1.00 87.56 85 ASN A CA 1
ATOM 658 C C . ASN A 1 85 ? -11.379 3.411 14.982 1.00 87.56 85 ASN A C 1
ATOM 660 O O . ASN A 1 85 ? -10.985 4.210 14.133 1.00 87.56 85 ASN A O 1
ATOM 664 N N . PRO A 1 86 ? -11.531 2.106 14.677 1.00 87.38 86 PRO A N 1
ATOM 665 C CA . PRO A 1 86 ? -11.093 1.532 13.400 1.00 87.38 86 PRO A CA 1
ATOM 666 C C . PRO A 1 86 ? -11.705 2.178 12.152 1.00 87.38 86 PRO A C 1
ATOM 668 O O . PRO A 1 86 ? -11.134 2.083 11.067 1.00 87.38 86 PRO A O 1
ATOM 671 N N . GLU A 1 87 ? -12.860 2.838 12.276 1.00 88.62 87 GLU A N 1
ATOM 672 C CA . GLU A 1 87 ? -13.504 3.532 11.156 1.00 88.62 87 GLU A CA 1
ATOM 673 C C . GLU A 1 87 ? -12.698 4.733 10.644 1.00 88.62 87 GLU A C 1
ATOM 675 O O . GLU A 1 87 ? -12.823 5.107 9.475 1.00 88.62 87 GLU A O 1
ATOM 680 N N . GLU A 1 88 ? -11.836 5.303 11.486 1.00 88.75 88 GLU A N 1
ATOM 681 C CA . GLU A 1 88 ? -10.965 6.428 11.137 1.00 88.75 88 GLU A CA 1
ATOM 682 C C . GLU A 1 88 ? -9.640 5.966 10.500 1.00 88.75 88 GLU A C 1
ATOM 684 O O . GLU A 1 88 ? -8.950 6.758 9.855 1.00 88.75 88 GLU A O 1
ATOM 689 N N . HIS A 1 89 ? -9.321 4.668 10.583 1.00 87.25 89 HIS A N 1
ATOM 690 C CA . HIS A 1 89 ? -8.042 4.087 10.161 1.00 87.25 89 HIS A CA 1
ATOM 691 C C . HIS A 1 89 ? -8.227 3.066 9.029 1.00 87.25 89 HIS A C 1
ATOM 693 O O . HIS A 1 89 ? -7.991 1.867 9.179 1.00 87.25 89 HIS A O 1
ATOM 699 N N . LEU A 1 90 ? -8.656 3.555 7.860 1.00 90.19 90 LEU A N 1
ATOM 700 C CA . LEU A 1 90 ? -8.868 2.716 6.677 1.00 90.19 90 LEU A CA 1
ATOM 701 C C . LEU A 1 90 ? -7.549 2.288 6.018 1.00 90.19 90 LEU A C 1
ATOM 703 O O . LEU A 1 90 ? -6.671 3.113 5.762 1.00 90.19 90 LEU A O 1
ATOM 707 N N . VAL A 1 91 ? -7.468 1.018 5.625 1.00 89.94 91 VAL A N 1
ATOM 708 C CA . VAL A 1 91 ? -6.310 0.427 4.940 1.00 89.94 91 VAL A CA 1
ATOM 709 C C . VAL A 1 91 ? -6.674 0.053 3.505 1.00 89.94 91 VAL A C 1
ATOM 711 O O . VAL A 1 91 ? -7.768 -0.437 3.228 1.00 89.94 91 VAL A O 1
ATOM 714 N N . GLY A 1 92 ? -5.756 0.306 2.571 1.00 89.81 92 GLY A N 1
ATOM 715 C CA . GLY A 1 92 ? -5.892 -0.105 1.176 1.00 89.81 92 GLY A CA 1
ATOM 716 C C . GLY A 1 92 ? -5.347 -1.511 0.946 1.00 89.81 92 GLY A C 1
ATOM 717 O O . GLY A 1 92 ? -4.146 -1.710 1.102 1.00 89.81 92 GLY A O 1
ATOM 718 N N . LEU A 1 93 ? -6.188 -2.458 0.522 1.00 87.56 93 LEU A N 1
ATOM 719 C CA . LEU A 1 93 ? -5.779 -3.828 0.196 1.00 87.56 93 LEU A CA 1
ATOM 720 C C . LEU A 1 93 ? -6.130 -4.193 -1.249 1.00 87.56 93 LEU A C 1
ATOM 722 O O . LEU A 1 93 ? -7.194 -3.838 -1.761 1.00 87.56 93 LEU A O 1
ATOM 726 N N . GLY A 1 94 ? -5.224 -4.906 -1.921 1.00 83.19 94 GLY A N 1
ATOM 727 C CA . GLY A 1 94 ? -5.454 -5.426 -3.275 1.00 83.19 94 GLY A CA 1
ATOM 728 C C . GLY A 1 94 ? -6.299 -6.704 -3.298 1.00 83.19 94 GLY A C 1
ATOM 729 O O . GLY A 1 94 ? -7.045 -6.930 -4.247 1.00 83.19 94 GLY A O 1
ATOM 730 N N . LEU A 1 95 ? -6.212 -7.505 -2.235 1.00 86.19 95 LEU A N 1
ATOM 731 C CA . LEU A 1 95 ? -6.935 -8.762 -2.039 1.00 86.19 95 LEU A CA 1
ATOM 732 C C . LEU A 1 95 ? -7.725 -8.703 -0.726 1.00 86.19 95 LEU A C 1
ATOM 734 O O . LEU A 1 95 ? -7.412 -7.896 0.148 1.00 86.19 95 LEU A O 1
ATOM 738 N N . LEU A 1 96 ? -8.751 -9.543 -0.602 1.00 90.56 96 LEU A N 1
ATOM 739 C CA . LEU A 1 96 ? -9.654 -9.582 0.557 1.00 90.56 96 LEU A CA 1
ATOM 740 C C . LEU A 1 96 ? -9.554 -10.882 1.364 1.00 90.56 96 LEU A C 1
ATOM 742 O O . LEU A 1 96 ? -10.349 -11.092 2.271 1.00 90.56 96 LEU A O 1
ATOM 746 N N . ASP A 1 97 ? -8.609 -11.758 1.026 1.00 91.06 97 ASP A N 1
ATOM 747 C CA . ASP A 1 97 ? -8.438 -13.073 1.655 1.00 91.06 97 ASP A CA 1
ATOM 748 C C . ASP A 1 97 ? -7.624 -12.973 2.959 1.00 91.06 97 ASP A C 1
ATOM 750 O O . ASP A 1 97 ? -6.593 -13.625 3.135 1.00 91.06 97 ASP A O 1
ATOM 754 N N . TYR A 1 98 ? -8.062 -12.077 3.843 1.00 91.94 98 TYR A N 1
ATOM 755 C CA . TYR A 1 98 ? -7.457 -11.818 5.145 1.00 91.94 98 TYR A CA 1
ATOM 756 C C . TYR A 1 98 ? -8.526 -11.847 6.227 1.00 91.94 98 TYR A C 1
ATOM 758 O O . TYR A 1 98 ? -9.670 -11.445 6.003 1.00 91.94 98 TYR A O 1
ATOM 766 N N . ASP A 1 99 ? -8.132 -12.279 7.414 1.00 93.56 99 ASP A N 1
ATOM 767 C CA . ASP A 1 99 ? -9.007 -12.273 8.573 1.00 93.56 99 ASP A CA 1
ATOM 768 C C . ASP A 1 99 ? -9.089 -10.875 9.186 1.00 93.56 99 ASP A C 1
ATOM 770 O O . ASP A 1 99 ? -8.166 -10.061 9.082 1.00 93.56 99 ASP A O 1
ATOM 774 N N . HIS A 1 100 ? -10.191 -10.630 9.895 1.00 94.38 100 HIS A N 1
ATOM 775 C CA . HIS A 1 100 ? -10.404 -9.425 10.698 1.00 94.38 100 HIS A CA 1
ATOM 776 C C . HIS A 1 100 ? -10.404 -8.112 9.906 1.00 94.38 100 HIS A C 1
ATOM 778 O O . HIS A 1 100 ? -9.977 -7.067 10.402 1.00 94.38 100 HIS A O 1
ATOM 784 N N . ILE A 1 101 ? -10.903 -8.160 8.672 1.00 94.75 101 ILE A N 1
ATOM 785 C CA . ILE A 1 101 ? -11.123 -6.982 7.839 1.00 94.75 101 ILE A CA 1
ATOM 786 C C . ILE A 1 101 ? -12.575 -6.905 7.376 1.00 94.75 101 ILE A C 1
ATOM 788 O O . ILE A 1 101 ? -13.222 -7.910 7.094 1.00 94.75 101 ILE A O 1
ATOM 792 N N . GLU A 1 102 ? -13.075 -5.682 7.244 1.00 95.38 102 GLU A N 1
ATOM 793 C CA . GLU A 1 102 ? -14.385 -5.394 6.670 1.00 95.38 102 GLU A CA 1
ATOM 794 C C . GLU A 1 102 ? -14.245 -4.368 5.545 1.00 95.38 102 GLU A C 1
ATOM 796 O O . GLU A 1 102 ? -13.596 -3.330 5.695 1.00 95.38 102 GLU A O 1
ATOM 801 N N . VAL A 1 103 ? -14.860 -4.643 4.393 1.00 95.81 103 VAL A N 1
ATOM 802 C CA . VAL A 1 103 ? -14.785 -3.756 3.227 1.00 95.81 103 VAL A CA 1
ATOM 803 C C . VAL A 1 103 ? -15.659 -2.525 3.430 1.00 95.81 103 VAL A C 1
ATOM 805 O O . VAL A 1 103 ? -16.876 -2.617 3.530 1.00 95.81 103 VAL A O 1
ATOM 808 N N . VAL A 1 104 ? -15.038 -1.348 3.371 1.00 95.31 104 VAL A N 1
ATOM 809 C CA . VAL A 1 104 ? -15.724 -0.051 3.448 1.00 95.31 104 VAL A CA 1
ATOM 810 C C . VAL A 1 104 ? -15.959 0.529 2.056 1.00 95.31 104 VAL A C 1
ATOM 812 O O . VAL A 1 104 ? -17.009 1.113 1.787 1.00 95.31 104 VAL A O 1
ATOM 815 N N . LYS A 1 105 ? -14.989 0.404 1.134 1.00 93.62 105 LYS A N 1
ATOM 816 C CA . LYS A 1 105 ? -15.153 0.872 -0.255 1.00 93.62 105 LYS A CA 1
ATOM 817 C C . LYS A 1 105 ? -14.482 -0.057 -1.264 1.00 93.62 105 LYS A C 1
ATOM 819 O O . LYS A 1 105 ? -13.299 -0.353 -1.147 1.00 93.62 105 LYS A O 1
ATOM 824 N N . VAL A 1 106 ? -15.200 -0.386 -2.333 1.00 95.00 106 VAL A N 1
ATOM 825 C CA . VAL A 1 106 ? -14.691 -1.185 -3.462 1.00 95.00 106 VAL A CA 1
ATOM 826 C C . VAL A 1 106 ? -13.777 -0.379 -4.409 1.00 95.00 106 VAL A C 1
ATOM 828 O O . VAL A 1 106 ? -13.833 0.861 -4.402 1.00 95.00 106 VAL A O 1
ATOM 831 N N . PRO A 1 107 ? -12.932 -1.040 -5.224 1.00 93.00 107 PRO A N 1
ATOM 832 C CA . PRO A 1 107 ? -12.115 -0.403 -6.250 1.00 93.00 107 PRO A CA 1
ATOM 833 C C . PRO A 1 107 ? -12.929 0.475 -7.205 1.00 93.00 107 PRO A C 1
ATOM 835 O O . PRO A 1 107 ? -14.111 0.247 -7.459 1.00 93.00 107 PRO A O 1
ATOM 838 N N . ARG A 1 108 ? -12.279 1.506 -7.743 1.00 91.56 108 ARG A N 1
ATOM 839 C CA . ARG A 1 108 ? -12.818 2.404 -8.777 1.00 91.56 108 ARG A CA 1
ATOM 840 C C . ARG A 1 108 ? -11.843 2.442 -9.958 1.00 91.56 108 ARG A C 1
ATOM 842 O O . ARG A 1 108 ? -10.685 2.080 -9.770 1.00 91.56 108 ARG A O 1
ATOM 849 N N . PRO A 1 109 ? -12.230 2.949 -11.142 1.00 82.50 109 PRO A N 1
ATOM 850 C CA . PRO A 1 109 ? -11.330 3.007 -12.302 1.00 82.50 109 PRO A CA 1
ATOM 851 C C . PRO A 1 109 ? -9.988 3.713 -12.037 1.00 82.50 109 PRO A C 1
ATOM 853 O O . PRO A 1 109 ? -8.982 3.382 -12.649 1.00 82.50 109 PRO A O 1
ATOM 856 N N . TRP A 1 110 ? -9.955 4.651 -11.087 1.00 86.38 110 TRP A N 1
ATOM 857 C CA . TRP A 1 110 ? -8.748 5.372 -10.662 1.00 86.38 110 TRP A CA 1
ATOM 858 C C . TRP A 1 110 ? -8.128 4.854 -9.351 1.00 86.38 110 TRP A C 1
ATOM 860 O O . TRP A 1 110 ? -7.159 5.426 -8.858 1.00 86.38 110 TRP A O 1
ATOM 870 N N . ARG A 1 111 ? -8.698 3.807 -8.743 1.00 83.75 111 ARG A N 1
ATOM 871 C CA . ARG A 1 111 ? -8.261 3.232 -7.465 1.00 83.75 111 ARG A CA 1
ATOM 872 C C . ARG A 1 111 ? -8.376 1.714 -7.512 1.00 83.75 111 ARG A C 1
ATOM 874 O O . ARG A 1 111 ? -9.448 1.169 -7.266 1.00 83.75 111 ARG A O 1
ATOM 881 N N . GLN A 1 112 ? -7.257 1.050 -7.776 1.00 89.62 112 GLN A N 1
ATOM 882 C CA . GLN A 1 112 ? -7.170 -0.402 -7.975 1.00 89.62 112 GLN A CA 1
ATOM 883 C C . GLN A 1 112 ? -7.091 -1.212 -6.664 1.00 89.62 112 GLN A C 1
ATOM 885 O O . GLN A 1 112 ? -6.528 -2.298 -6.645 1.00 89.62 112 GLN A O 1
ATOM 890 N N . TYR A 1 113 ? -7.624 -0.690 -5.556 1.00 88.81 113 TYR A N 1
ATOM 891 C CA . TYR A 1 113 ? -7.614 -1.361 -4.253 1.00 88.81 113 TYR A CA 1
ATOM 892 C C . TYR A 1 113 ? -8.923 -1.136 -3.489 1.00 88.81 113 TYR A C 1
ATOM 894 O O . TYR A 1 113 ? -9.624 -0.131 -3.690 1.00 88.81 113 TYR A O 1
ATOM 902 N N . TYR A 1 114 ? -9.241 -2.083 -2.610 1.00 93.25 114 TYR A N 1
ATOM 903 C CA . TYR A 1 114 ? -10.316 -2.001 -1.629 1.00 93.25 114 TYR A CA 1
ATOM 904 C C . TYR A 1 114 ? -9.861 -1.132 -0.463 1.00 93.25 114 TYR A C 1
ATOM 906 O O . TYR A 1 114 ? -8.710 -1.206 -0.051 1.00 93.25 114 TYR A O 1
ATOM 914 N N . LEU A 1 115 ? -10.757 -0.312 0.079 1.00 94.06 115 LEU A N 1
ATOM 915 C CA . LEU A 1 115 ? -10.564 0.260 1.406 1.00 94.06 115 LEU A CA 1
ATOM 916 C C . LEU A 1 115 ? -11.299 -0.602 2.413 1.00 94.06 115 LEU A C 1
ATOM 918 O O . LEU A 1 115 ? -12.508 -0.807 2.269 1.00 94.06 115 LEU A O 1
ATOM 922 N N . VAL A 1 116 ? -10.572 -1.053 3.422 1.00 94.19 116 VAL A N 1
ATOM 923 C CA . VAL A 1 116 ? -11.082 -1.890 4.500 1.00 94.19 116 VAL A CA 1
ATOM 924 C C . VAL A 1 116 ? -10.850 -1.215 5.847 1.00 94.19 116 VAL A C 1
ATOM 926 O O . VAL A 1 116 ? -9.953 -0.381 5.975 1.00 94.19 116 VAL A O 1
ATOM 929 N N . LYS A 1 117 ? -11.653 -1.581 6.842 1.00 94.56 117 LYS A N 1
ATOM 930 C CA . LYS A 1 117 ? -11.381 -1.319 8.257 1.00 94.56 117 LYS A CA 1
ATOM 931 C C . LYS A 1 117 ? -11.033 -2.628 8.954 1.00 94.56 117 LYS A C 1
ATOM 933 O O . LYS A 1 117 ? -11.473 -3.689 8.516 1.00 94.56 117 LYS A O 1
ATOM 938 N N . VAL A 1 118 ? -10.243 -2.544 10.015 1.00 92.62 118 VAL A N 1
ATOM 939 C CA . VAL A 1 118 ? -9.892 -3.703 10.842 1.00 92.62 118 VAL A CA 1
ATOM 940 C C . VAL A 1 118 ? -11.007 -3.958 11.857 1.00 92.62 118 VAL A C 1
ATOM 942 O O . VAL A 1 118 ? -11.598 -3.011 12.377 1.00 92.62 118 VAL A O 1
ATOM 945 N N . THR A 1 119 ? -11.305 -5.224 12.134 1.00 92.19 119 THR A N 1
ATOM 946 C CA . THR A 1 119 ? -12.316 -5.644 13.115 1.00 92.19 119 THR A CA 1
ATOM 947 C C . THR A 1 119 ? -11.659 -6.313 14.323 1.00 92.19 119 THR A C 1
ATOM 949 O O . THR A 1 119 ? -10.577 -6.889 14.199 1.00 92.19 119 THR A O 1
ATOM 952 N N . PHE A 1 120 ? -12.314 -6.263 15.486 1.00 85.69 120 PHE A N 1
ATOM 953 C CA . PHE A 1 120 ? -11.841 -6.898 16.723 1.00 85.69 120 PHE A CA 1
ATOM 954 C C . PHE A 1 120 ? -12.420 -8.296 16.909 1.00 85.69 120 PHE A C 1
ATOM 956 O O . PHE A 1 120 ? -13.640 -8.456 16.684 1.00 85.69 120 PHE A O 1
#

Sequence (120 aa):
MIVALIAPGIPLIGTIAPYIMIVAFAAMIIGLLGRFLIGARIARNIESYFDANPEAQQLRIEELRDVIQGMINELRQILYVSQENPEEHLVGLGLLDYDHIEVVKVPRPWRQYYLVKVTF

Secondary structure (DSSP, 8-state):
--GGGS-TT-HHHHHHHHHHHHHHHHHHHHHHHHHHHHHHHHHHHHHHHHHH-HHHHHHHHHHHHHHHHHHHHHHHHHHHHHT--GGG--EEES----TTEEEEE--BTTB-SEEEEE--

Radius of gyration: 23.97 Å; chains: 1; bounding box: 32×69×44 Å

Foldseek 3Di:
DPVPPPDPDDVVCVVCVVVVVVVVVVVVVCVVVVCVVVVVVVVVVVVVVCVVPVVVVVVVVVVVLVVVLVVLVVVVVVCVVVVHDQVVVWDWALDDPHPQWDFPADADPVGNTTIITGHD

pLDDT: mean 77.44, std 13.65, range [45.5, 95.81]